Protein AF-A0A5P2QLD4-F1 (afdb_monomer)

Radius of gyration: 13.62 Å; Cα contacts (8 Å, |Δi|>4): 56; chains: 1; bounding box: 34×32×33 Å

Mean predicted aligned error: 9.69 Å

Solvent-accessible surface area (backbone atoms only — not comparable to full-atom values): 5613 Å² total; per-residue (Å²): 140,86,86,80,90,60,104,69,66,77,63,50,72,68,60,45,59,73,51,51,81,70,48,78,86,70,94,65,83,86,58,82,58,52,56,36,36,51,18,42,46,50,46,27,64,75,68,71,49,54,58,84,75,41,60,66,86,45,44,55,37,68,59,34,50,57,50,51,60,75,59,51,77,83,85,62,84,74,57,69,83,78,69,72,76,128

Secondary structure (DSSP, 8-state):
----S-SS----HHHHHHHGGGS---SSPPPTTHHHHHHHHHHHHHTT--GGGS-TTT--HHHHHHHHHHHS-S-SPPPHHHH---

Organism: NCBI:txid147645

Nearest PDB structures (foldseek):
  4wzo-assembly2_6A  TM=3.475E-01  e=6.469E+00  Thermus thermophilus HB8

InterPro domains:
  IPR025161 Insertion element IS402-like domain [PF13340] (11-70)
  IPR052909 Transposase_6_like [PTHR46637] (8-70)

Foldseek 3Di:
DDDPDDPFFFDDPVNCVVCVVLADDDPDDDDPLPRLLVSQLCVCVVVVHQLCPGDCSRPRSVSSLVRVVRRDDPPDDDDVSNVPDD

Structure (mmCIF, N/CA/C/O backbone):
data_AF-A0A5P2QLD4-F1
#
_entry.id   AF-A0A5P2QLD4-F1
#
loop_
_atom_site.group_PDB
_atom_site.id
_atom_site.type_symbol
_atom_site.label_atom_id
_atom_site.label_alt_id
_atom_site.label_comp_id
_atom_site.label_asym_id
_atom_site.label_entity_id
_atom_site.label_seq_id
_atom_site.pdbx_PDB_ins_code
_atom_site.Cartn_x
_atom_site.Cartn_y
_atom_site.Cartn_z
_atom_site.occupancy
_atom_site.B_iso_or_equiv
_atom_site.auth_seq_id
_atom_site.auth_comp_id
_ato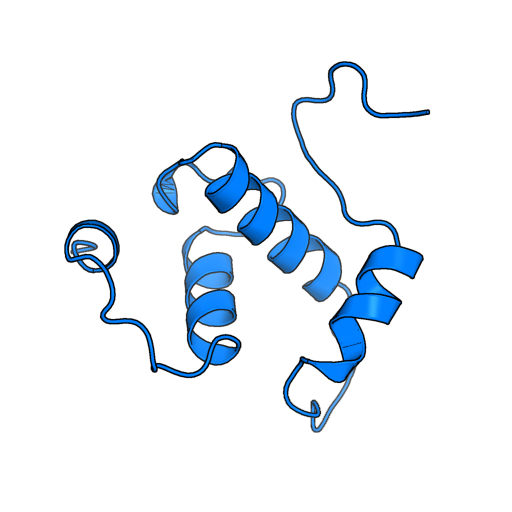m_site.auth_asym_id
_atom_site.auth_atom_id
_atom_site.pdbx_PDB_model_num
ATOM 1 N N . MET A 1 1 ? -10.079 17.647 -9.690 1.00 42.94 1 MET A N 1
ATOM 2 C CA . MET A 1 1 ? -10.750 16.331 -9.787 1.00 42.94 1 MET A CA 1
ATOM 3 C C . MET A 1 1 ? -9.709 15.255 -9.505 1.00 42.94 1 MET A C 1
ATOM 5 O O . MET A 1 1 ? -8.693 15.271 -10.174 1.00 42.94 1 MET A O 1
ATOM 9 N N . ASN A 1 2 ? -9.774 14.343 -8.542 1.00 49.00 2 ASN A N 1
ATOM 10 C CA . ASN A 1 2 ? -10.736 13.970 -7.510 1.00 49.00 2 ASN A CA 1
ATOM 11 C C . ASN A 1 2 ? -9.914 13.289 -6.407 1.00 49.00 2 ASN A C 1
ATOM 13 O O . ASN A 1 2 ? -9.022 12.517 -6.748 1.00 49.00 2 ASN A O 1
ATOM 17 N N . GLN A 1 3 ? -10.227 13.536 -5.136 1.00 47.25 3 GLN A N 1
ATOM 18 C CA . GLN A 1 3 ? -10.228 12.515 -4.074 1.00 47.25 3 GLN A CA 1
ATOM 19 C C . GLN A 1 3 ? -10.721 13.163 -2.776 1.00 47.25 3 GLN A C 1
ATOM 21 O O . GLN A 1 3 ? -9.968 13.479 -1.861 1.00 47.25 3 GLN A O 1
ATOM 26 N N . SER A 1 4 ? -12.028 13.405 -2.743 1.00 52.19 4 SER A N 1
ATOM 27 C CA . SER A 1 4 ? -12.792 13.703 -1.539 1.00 52.19 4 SER A CA 1
ATOM 28 C C . SER A 1 4 ? -12.917 12.409 -0.722 1.00 52.19 4 SER A C 1
ATOM 30 O O . SER A 1 4 ? -13.415 11.408 -1.231 1.00 52.19 4 SER A O 1
ATOM 32 N N . ASN A 1 5 ? -12.456 12.431 0.530 1.00 56.66 5 ASN A N 1
ATOM 33 C CA . ASN A 1 5 ? -12.908 11.571 1.633 1.00 56.66 5 ASN A CA 1
ATOM 34 C C . ASN A 1 5 ? -13.208 10.097 1.312 1.00 56.66 5 ASN A C 1
ATOM 36 O O . ASN A 1 5 ? -14.342 9.640 1.428 1.00 56.66 5 ASN A O 1
ATOM 40 N N . THR A 1 6 ? -12.186 9.306 0.999 1.00 51.66 6 THR A N 1
ATOM 41 C CA . THR A 1 6 ? -12.318 7.843 1.019 1.00 51.66 6 THR A CA 1
ATOM 42 C C . THR A 1 6 ? -11.229 7.270 1.914 1.00 51.66 6 THR A C 1
ATOM 44 O O . THR A 1 6 ? -10.048 7.529 1.708 1.00 51.66 6 THR A O 1
ATOM 47 N N . ARG A 1 7 ? -11.623 6.503 2.941 1.00 65.44 7 ARG A N 1
ATOM 48 C CA . ARG A 1 7 ? -10.731 5.901 3.958 1.00 65.44 7 ARG A CA 1
ATOM 49 C C . ARG A 1 7 ? -9.565 5.075 3.381 1.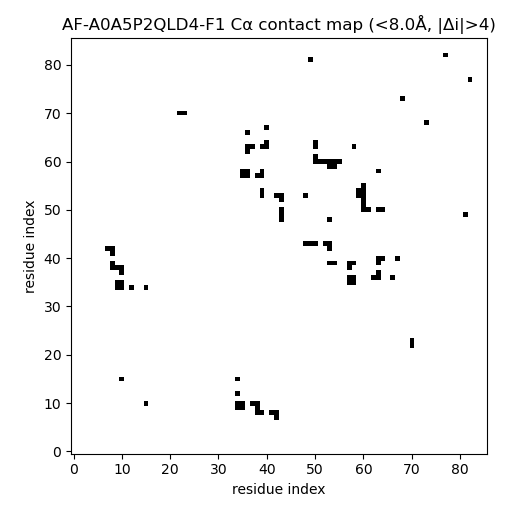00 65.44 7 ARG A C 1
ATOM 51 O O . ARG A 1 7 ? -8.624 4.783 4.117 1.00 65.44 7 ARG A O 1
ATOM 58 N N . TYR A 1 8 ? -9.611 4.720 2.094 1.00 70.06 8 TYR A N 1
ATOM 59 C CA . TYR A 1 8 ? -8.646 3.864 1.411 1.00 70.06 8 TYR A CA 1
ATOM 60 C C . TYR A 1 8 ? -8.255 4.443 0.039 1.00 70.06 8 TYR A C 1
ATOM 62 O O . TYR A 1 8 ? -9.104 4.911 -0.715 1.00 70.06 8 TYR A O 1
ATOM 70 N N . PHE A 1 9 ? -6.960 4.412 -0.273 1.00 77.00 9 PHE A N 1
ATOM 71 C CA . PHE A 1 9 ? -6.339 4.885 -1.504 1.00 77.00 9 PHE A CA 1
ATOM 72 C C . PHE A 1 9 ? -6.128 3.711 -2.462 1.00 77.00 9 PHE A C 1
ATOM 74 O O . PHE A 1 9 ? -5.433 2.767 -2.106 1.00 77.00 9 PHE A O 1
ATOM 81 N N . TRP A 1 10 ? -6.673 3.789 -3.675 1.00 82.69 10 TRP A N 1
ATOM 82 C CA . TRP A 1 10 ? -6.502 2.778 -4.721 1.00 82.69 10 TRP A CA 1
ATOM 83 C C . TRP A 1 10 ? -5.847 3.389 -5.958 1.00 82.69 10 TRP A C 1
ATOM 85 O O . TRP A 1 10 ? -6.267 4.445 -6.433 1.00 82.69 10 TRP A O 1
ATOM 95 N N . LEU A 1 11 ? -4.820 2.721 -6.483 1.00 80.12 11 LEU A N 1
ATOM 96 C CA . LEU A 1 11 ? -4.166 3.107 -7.731 1.00 80.12 11 LEU A CA 1
ATOM 97 C C . LEU A 1 11 ? -5.063 2.805 -8.933 1.00 80.12 11 LEU A C 1
ATOM 99 O O . LEU A 1 11 ? -5.542 1.681 -9.093 1.00 80.12 11 LEU A O 1
ATOM 103 N N . SER A 1 12 ? -5.216 3.788 -9.821 1.00 81.81 12 SER A N 1
ATOM 104 C CA . SER A 1 12 ? -5.804 3.554 -11.141 1.00 81.81 12 SER A CA 1
ATOM 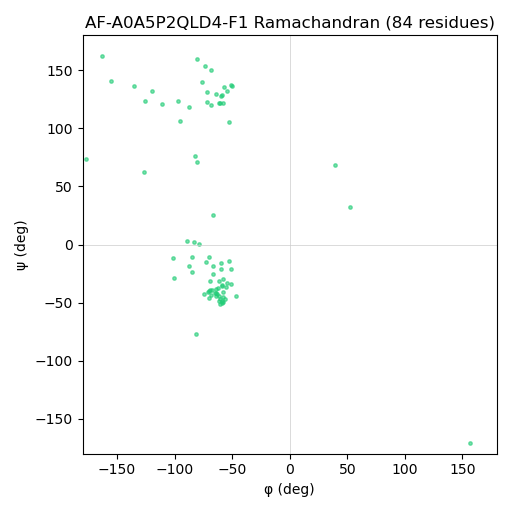105 C C . SER A 1 12 ? -4.869 2.699 -12.005 1.00 81.81 12 SER A C 1
ATOM 107 O O . SER A 1 12 ? -3.642 2.779 -11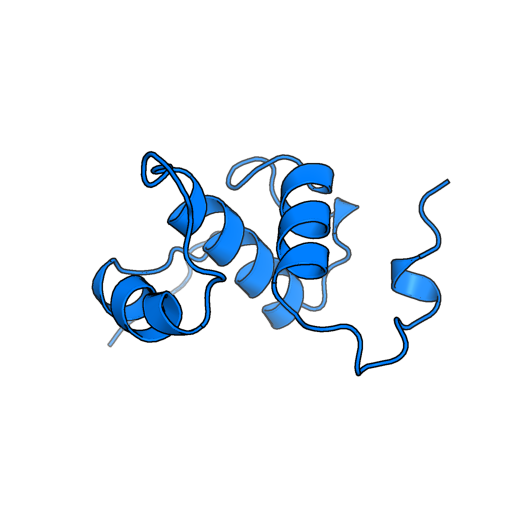.884 1.00 81.81 12 SER A O 1
ATOM 109 N N . ALA A 1 13 ? -5.439 1.916 -12.925 1.00 77.25 13 ALA A N 1
ATOM 110 C CA . ALA A 1 13 ? -4.687 1.096 -13.875 1.00 77.25 13 ALA A CA 1
ATOM 111 C C . ALA A 1 13 ? -3.670 1.920 -14.686 1.00 77.25 13 ALA A C 1
ATOM 113 O O . ALA A 1 13 ? -2.573 1.444 -14.979 1.00 77.25 13 ALA A O 1
ATOM 114 N N . GLU A 1 14 ? -3.989 3.179 -14.992 1.00 81.25 14 GLU A N 1
ATOM 115 C CA . GLU A 1 14 ? -3.081 4.064 -15.720 1.00 81.25 14 GLU A CA 1
ATOM 116 C C . GLU A 1 14 ? -1.876 4.499 -14.873 1.00 81.25 14 GLU A C 1
ATOM 118 O O . GLU A 1 14 ? -0.739 4.482 -15.346 1.00 81.25 14 GLU A O 1
ATOM 123 N N . GLN A 1 15 ? -2.098 4.816 -13.593 1.00 81.50 15 GLN A N 1
ATOM 124 C CA . GLN A 1 15 ? -1.013 5.116 -12.654 1.00 81.50 15 GLN A CA 1
ATOM 125 C C . GLN A 1 15 ? -0.125 3.888 -12.449 1.00 81.50 15 GLN A C 1
ATOM 127 O O . GLN A 1 15 ? 1.098 4.014 -12.422 1.00 81.50 15 GLN A O 1
ATOM 132 N N . MET A 1 16 ? -0.731 2.698 -12.390 1.00 78.12 16 MET A N 1
ATOM 133 C CA . MET A 1 16 ? 0.009 1.441 -12.357 1.00 78.12 16 MET A CA 1
ATOM 134 C C . MET A 1 16 ? 0.888 1.303 -13.603 1.00 78.12 16 MET A C 1
ATOM 136 O O . MET A 1 16 ? 2.082 1.055 -13.484 1.00 78.12 16 MET A O 1
ATOM 140 N N . ARG A 1 17 ? 0.349 1.536 -14.807 1.00 79.25 17 ARG A N 1
ATOM 141 C CA . ARG A 1 17 ? 1.118 1.456 -16.062 1.00 79.25 17 ARG A CA 1
ATOM 142 C C . ARG A 1 17 ? 2.354 2.356 -16.065 1.00 79.25 17 ARG A C 1
ATOM 144 O O . ARG A 1 17 ? 3.387 1.951 -16.584 1.00 79.25 17 ARG A O 1
ATOM 151 N N . ARG A 1 18 ? 2.273 3.541 -15.452 1.00 82.50 18 ARG A N 1
ATOM 152 C CA . ARG A 1 18 ? 3.419 4.459 -15.300 1.00 82.50 18 ARG A CA 1
ATOM 153 C C . ARG A 1 18 ? 4.477 3.932 -14.326 1.00 82.50 18 ARG A C 1
ATOM 155 O O . ARG A 1 18 ? 5.656 4.198 -14.515 1.00 82.50 18 ARG A O 1
ATOM 162 N N . MET A 1 19 ? 4.066 3.179 -13.306 1.00 74.38 19 MET A N 1
ATOM 163 C CA . MET A 1 19 ? 4.964 2.552 -12.326 1.00 74.38 19 MET A CA 1
ATOM 164 C C . MET A 1 19 ? 5.514 1.200 -12.803 1.00 74.38 19 MET A C 1
ATOM 166 O O . MET A 1 19 ? 6.583 0.779 -12.369 1.00 74.38 19 MET A O 1
ATOM 170 N N . GLN A 1 20 ? 4.809 0.541 -13.725 1.00 72.56 20 GLN A N 1
ATOM 171 C CA . GLN A 1 20 ? 5.150 -0.761 -14.286 1.00 72.56 20 GLN A CA 1
ATOM 172 C C . GLN A 1 20 ? 6.618 -0.931 -14.734 1.00 72.56 20 GLN A C 1
ATOM 174 O O . GLN A 1 20 ? 7.196 -1.965 -14.398 1.00 72.56 20 GLN A O 1
ATOM 179 N N . PRO A 1 21 ? 7.249 0.033 -15.441 1.00 75.50 21 PRO A N 1
ATOM 180 C CA . PRO A 1 21 ? 8.633 -0.109 -15.904 1.00 75.50 21 PRO A CA 1
ATOM 181 C C . PRO A 1 21 ? 9.681 -0.136 -14.784 1.00 75.50 21 PRO A C 1
ATOM 183 O O . PRO A 1 21 ? 10.791 -0.605 -15.018 1.00 75.50 21 PRO A O 1
ATOM 186 N N . PHE A 1 22 ? 9.352 0.334 -13.577 1.00 72.56 22 PHE A N 1
ATOM 187 C CA . PHE A 1 22 ? 10.271 0.313 -12.435 1.00 72.56 22 PHE A CA 1
ATOM 188 C C . PHE A 1 22 ? 10.254 -1.017 -11.682 1.00 72.56 22 PHE A C 1
ATOM 190 O O . PHE A 1 22 ? 11.106 -1.248 -10.824 1.00 72.56 22 PHE A O 1
ATOM 197 N N . PHE A 1 23 ? 9.294 -1.902 -11.971 1.00 66.88 23 PHE A N 1
ATOM 198 C CA . PHE A 1 23 ? 9.304 -3.218 -11.355 1.00 66.88 23 PHE A CA 1
ATOM 199 C C . PHE A 1 23 ? 10.358 -4.103 -12.008 1.00 66.88 23 PHE A C 1
ATOM 201 O O . PHE A 1 23 ? 10.481 -4.118 -13.237 1.00 66.88 23 PHE A O 1
ATOM 208 N N . PRO A 1 24 ? 11.082 -4.905 -11.207 1.00 65.12 24 PRO A N 1
ATOM 209 C CA . PRO A 1 24 ? 11.928 -5.943 -11.761 1.00 65.12 24 PRO A CA 1
ATOM 210 C C . PRO A 1 24 ? 11.080 -6.828 -12.676 1.00 65.12 24 PRO A C 1
ATOM 212 O O . PRO A 1 24 ? 9.972 -7.238 -12.314 1.00 65.12 24 PRO A O 1
ATOM 215 N N . LYS A 1 25 ? 11.600 -7.081 -13.880 1.00 63.62 25 LYS A N 1
ATOM 216 C CA . LYS A 1 25 ? 10.922 -7.825 -14.945 1.00 63.62 25 LYS A CA 1
ATOM 217 C C . LYS A 1 25 ? 10.456 -9.170 -14.381 1.00 63.62 25 LYS A C 1
ATOM 219 O O . LYS A 1 25 ? 11.267 -10.053 -14.105 1.00 63.62 25 LYS A O 1
ATOM 224 N N . MET A 1 26 ? 9.152 -9.308 -14.136 1.00 61.62 26 MET A N 1
ATOM 225 C CA . MET A 1 26 ? 8.617 -10.529 -13.543 1.00 61.62 26 MET A CA 1
ATOM 226 C C . MET A 1 26 ? 8.738 -11.669 -14.552 1.00 61.62 26 MET A C 1
ATOM 228 O O . MET A 1 26 ? 8.159 -11.624 -15.634 1.00 61.62 26 MET A O 1
ATOM 232 N N . ARG A 1 27 ? 9.479 -12.714 -14.183 1.00 57.53 27 ARG A N 1
ATOM 233 C CA . ARG A 1 27 ? 9.562 -13.967 -14.939 1.00 57.53 27 ARG A CA 1
ATOM 234 C C . ARG A 1 27 ? 8.323 -14.812 -14.594 1.00 57.53 27 ARG A C 1
ATOM 236 O O . ARG A 1 27 ? 8.412 -15.746 -13.807 1.00 57.53 27 ARG A O 1
ATOM 243 N N . GLY A 1 28 ? 7.134 -14.408 -15.060 1.00 64.56 28 GLY A N 1
ATOM 244 C CA . GLY A 1 28 ? 5.883 -15.137 -14.793 1.00 64.56 28 GLY A CA 1
ATOM 245 C C . GLY A 1 28 ? 4.593 -14.312 -14.888 1.00 64.56 28 GLY A C 1
ATOM 246 O O . GLY A 1 28 ? 4.597 -13.169 -15.336 1.00 64.56 28 GLY A O 1
ATOM 247 N N . ARG A 1 29 ? 3.472 -14.916 -14.461 1.00 56.38 29 ARG A N 1
ATOM 248 C CA . ARG A 1 29 ? 2.111 -14.353 -14.548 1.00 56.38 29 ARG A CA 1
ATOM 249 C C . ARG A 1 29 ? 1.999 -13.023 -13.775 1.00 56.38 29 ARG A C 1
ATOM 251 O O . ARG A 1 29 ? 2.336 -13.013 -12.587 1.00 56.38 29 ARG A O 1
ATOM 258 N N . PRO A 1 30 ? 1.492 -11.935 -14.389 1.00 57.16 30 PRO A N 1
ATOM 259 C CA . PRO A 1 30 ? 1.210 -10.696 -13.669 1.00 57.16 30 PRO A CA 1
ATOM 260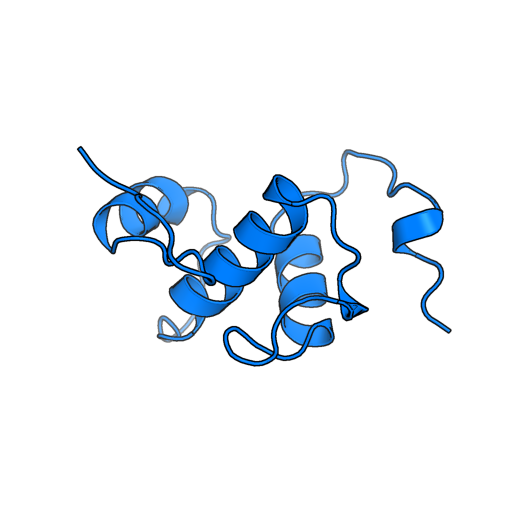 C C . PRO A 1 30 ? 0.153 -10.985 -12.600 1.00 57.16 30 PRO A C 1
ATOM 262 O O . PRO A 1 30 ? -0.918 -11.517 -12.897 1.00 57.16 30 PRO A O 1
ATOM 265 N N . ARG A 1 31 ? 0.475 -10.719 -11.332 1.00 66.12 31 ARG A N 1
ATOM 266 C CA . ARG A 1 31 ? -0.423 -11.016 -10.214 1.00 66.12 31 ARG A CA 1
ATOM 267 C C . ARG A 1 31 ? -1.350 -9.817 -10.032 1.00 66.12 31 ARG A C 1
ATOM 269 O O . ARG A 1 31 ? -0.879 -8.735 -9.702 1.0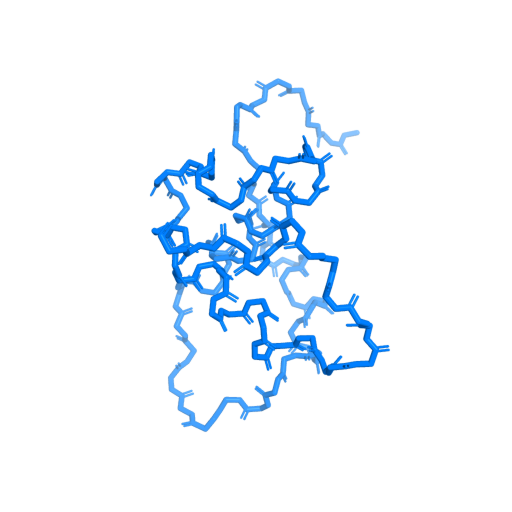0 66.12 31 ARG A O 1
ATOM 276 N N . SER A 1 32 ? -2.664 -10.001 -10.186 1.00 60.00 32 SER A N 1
ATOM 277 C CA . SER A 1 32 ? -3.668 -8.938 -9.968 1.00 60.00 32 SER A CA 1
ATOM 278 C C . SER A 1 32 ? -3.532 -8.206 -8.620 1.00 60.00 32 SER A C 1
ATOM 280 O O . SER A 1 32 ? -3.976 -7.069 -8.488 1.00 60.00 32 SER A O 1
ATOM 282 N N . ASN A 1 33 ? -2.870 -8.809 -7.627 1.00 72.31 33 ASN A N 1
ATOM 283 C CA . ASN A 1 33 ? -2.581 -8.196 -6.329 1.00 72.31 33 ASN A CA 1
ATOM 284 C C . ASN A 1 33 ? -1.534 -7.067 -6.362 1.00 72.31 33 ASN A C 1
ATOM 286 O O . ASN A 1 33 ? -1.399 -6.364 -5.366 1.00 72.31 33 ASN A O 1
ATOM 290 N N . ASP A 1 34 ? -0.799 -6.840 -7.453 1.00 76.62 34 ASP A N 1
ATOM 291 C CA . ASP A 1 34 ? 0.256 -5.814 -7.474 1.00 76.62 34 ASP A CA 1
ATOM 292 C C . ASP A 1 34 ? -0.302 -4.400 -7.276 1.00 76.62 34 ASP A C 1
ATOM 294 O O . ASP A 1 34 ? 0.232 -3.633 -6.475 1.00 76.62 34 ASP A O 1
ATOM 298 N N . CYS A 1 35 ? -1.436 -4.084 -7.912 1.00 79.38 35 CYS A N 1
ATOM 299 C CA . CYS A 1 35 ? -2.139 -2.817 -7.698 1.00 79.38 35 CYS A CA 1
ATOM 300 C C . CYS A 1 35 ? -2.529 -2.631 -6.229 1.00 79.38 35 CYS A C 1
ATOM 302 O O . CYS A 1 35 ? -2.392 -1.539 -5.681 1.00 79.38 35 CYS A O 1
ATOM 304 N N . LYS A 1 36 ? -2.992 -3.704 -5.583 1.00 84.56 36 LYS A N 1
ATOM 305 C CA . LYS A 1 36 ? -3.473 -3.717 -4.199 1.00 84.56 36 LYS A CA 1
ATOM 306 C C . LYS A 1 36 ? -2.330 -3.529 -3.201 1.00 84.56 36 LYS A C 1
ATOM 308 O O . LYS A 1 36 ? -2.408 -2.673 -2.322 1.00 84.56 36 LYS A O 1
ATOM 313 N N . VAL A 1 37 ? -1.230 -4.247 -3.408 1.00 83.12 37 VAL A N 1
ATOM 314 C CA . VAL A 1 37 ? -0.011 -4.136 -2.601 1.00 83.12 37 VAL A CA 1
ATOM 315 C C . VAL A 1 37 ? 0.615 -2.747 -2.734 1.00 83.12 37 VAL A C 1
ATOM 317 O O . VAL A 1 37 ? 0.975 -2.129 -1.735 1.00 83.12 37 VAL A O 1
ATOM 320 N N . LEU A 1 38 ? 0.701 -2.206 -3.950 1.00 83.75 38 LEU A N 1
ATOM 321 C CA . LEU A 1 38 ? 1.245 -0.864 -4.175 1.00 83.75 38 LEU A CA 1
ATOM 322 C C . LEU A 1 38 ? 0.353 0.230 -3.592 1.00 83.75 38 LEU A C 1
ATOM 324 O O . LEU A 1 38 ? 0.860 1.175 -2.990 1.00 83.75 38 LEU A O 1
ATOM 328 N N . SER A 1 39 ? -0.964 0.070 -3.707 1.00 86.31 39 SER A N 1
ATOM 329 C CA . SER A 1 39 ? -1.941 0.961 -3.076 1.00 86.31 39 SER A CA 1
ATOM 330 C C . SER A 1 39 ? -1.745 1.003 -1.556 1.00 86.31 39 SER A C 1
ATOM 332 O O . SER A 1 39 ? -1.651 2.087 -0.978 1.00 86.31 39 SER A O 1
ATOM 334 N N . GLY A 1 40 ? -1.554 -0.161 -0.923 1.00 87.50 40 GLY A N 1
ATOM 335 C CA . GLY A 1 40 ? -1.236 -0.267 0.503 1.00 87.50 40 GLY A CA 1
ATOM 336 C C . GLY A 1 40 ? 0.103 0.376 0.884 1.00 87.50 40 GLY A C 1
ATOM 337 O O . GLY A 1 40 ? 0.174 1.110 1.868 1.00 87.50 40 GLY A O 1
ATOM 338 N N . ILE A 1 41 ? 1.159 0.177 0.087 1.00 86.38 41 ILE A N 1
ATOM 339 C CA . ILE A 1 41 ? 2.474 0.806 0.307 1.00 86.38 41 ILE A CA 1
ATOM 340 C C . ILE A 1 41 ? 2.374 2.337 0.255 1.00 86.38 41 ILE A C 1
ATOM 342 O O . ILE A 1 41 ? 2.895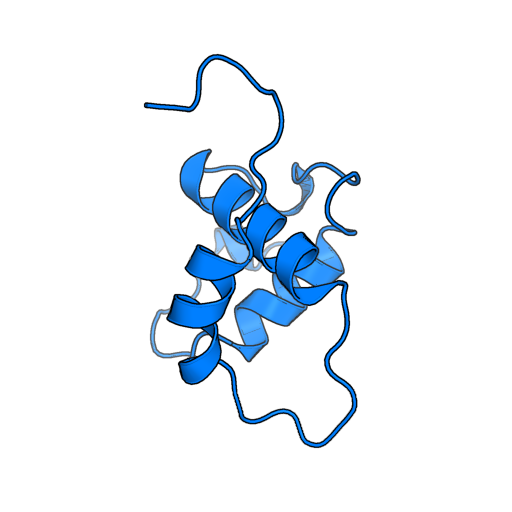 3.024 1.138 1.00 86.38 41 ILE A O 1
ATOM 346 N N . ILE A 1 42 ? 1.691 2.884 -0.754 1.00 85.06 42 ILE A N 1
ATOM 347 C CA . ILE A 1 42 ? 1.516 4.334 -0.910 1.00 85.06 42 ILE A CA 1
ATOM 348 C C . ILE A 1 42 ? 0.689 4.897 0.242 1.00 85.06 42 ILE A C 1
ATOM 350 O O . ILE A 1 42 ? 1.047 5.939 0.789 1.00 85.06 42 ILE A O 1
ATOM 354 N N . TYR A 1 43 ? -0.369 4.197 0.653 1.00 85.50 43 TYR A N 1
ATOM 355 C CA . TYR A 1 43 ? -1.196 4.592 1.788 1.00 85.50 43 TYR A CA 1
ATOM 356 C C . TYR A 1 43 ? -0.373 4.724 3.077 1.00 85.50 43 TYR A C 1
ATOM 358 O O . TYR A 1 43 ? -0.422 5.762 3.735 1.00 85.50 43 TYR A O 1
ATOM 366 N N . VAL A 1 44 ? 0.443 3.718 3.407 1.00 84.12 44 VAL A N 1
ATOM 367 C CA . VAL A 1 44 ? 1.306 3.734 4.602 1.00 84.12 44 VAL A CA 1
ATOM 368 C C . VAL A 1 44 ? 2.309 4.889 4.540 1.00 84.12 44 VAL A C 1
ATOM 370 O O . VAL A 1 44 ? 2.474 5.629 5.510 1.00 84.12 44 VAL A O 1
ATOM 373 N N . LYS A 1 45 ? 2.949 5.104 3.383 1.00 83.06 45 LYS A N 1
ATOM 374 C CA . LYS A 1 45 ? 3.947 6.172 3.208 1.00 83.06 45 LYS A CA 1
ATOM 375 C C . LYS A 1 45 ? 3.346 7.577 3.240 1.00 83.06 45 LYS A C 1
ATOM 377 O O . LYS A 1 45 ? 3.968 8.478 3.812 1.00 83.06 45 LYS A O 1
ATOM 382 N N . ARG A 1 46 ? 2.162 7.761 2.649 1.00 82.81 46 ARG A N 1
ATOM 383 C CA . ARG A 1 46 ? 1.434 9.038 2.594 1.00 82.81 46 ARG A CA 1
ATOM 384 C C . ARG A 1 46 ? 0.896 9.441 3.962 1.00 82.81 46 ARG A C 1
ATOM 386 O O . ARG A 1 46 ? 1.013 10.602 4.326 1.00 82.81 46 ARG A O 1
ATOM 393 N N . ASN A 1 47 ? 0.390 8.477 4.726 1.00 82.00 47 ASN A N 1
ATOM 394 C CA . ASN A 1 47 ? -0.163 8.711 6.059 1.00 82.00 47 ASN A CA 1
ATOM 395 C C . ASN A 1 47 ? 0.878 8.598 7.187 1.00 82.00 47 ASN A C 1
ATOM 397 O O . ASN A 1 47 ? 0.516 8.709 8.351 1.00 82.00 47 ASN A O 1
ATOM 401 N N . ARG A 1 48 ? 2.163 8.364 6.861 1.00 81.19 48 ARG A N 1
ATOM 402 C CA . ARG A 1 48 ? 3.258 8.159 7.836 1.00 81.19 48 ARG A CA 1
ATOM 403 C C . ARG A 1 48 ? 2.941 7.078 8.882 1.00 81.19 48 ARG A C 1
ATOM 405 O O . ARG A 1 48 ? 3.396 7.152 10.019 1.00 81.19 48 ARG A O 1
ATOM 412 N N . LEU A 1 49 ? 2.180 6.066 8.477 1.00 81.88 49 LEU A N 1
ATOM 413 C CA . LEU A 1 49 ? 1.764 4.972 9.346 1.00 81.88 49 LEU A CA 1
ATOM 414 C C . LEU A 1 49 ? 2.874 3.933 9.487 1.00 81.88 49 LEU A C 1
ATOM 416 O O . LEU A 1 49 ? 3.772 3.826 8.641 1.00 81.88 49 LEU A O 1
ATOM 420 N N . ARG A 1 50 ? 2.798 3.127 10.546 1.00 84.25 50 ARG A N 1
ATOM 421 C CA . ARG A 1 50 ? 3.606 1.912 10.630 1.00 84.25 50 ARG A CA 1
ATOM 422 C C . ARG A 1 50 ? 3.016 0.879 9.679 1.00 84.25 50 ARG A C 1
ATOM 424 O O . ARG A 1 50 ? 1.823 0.880 9.392 1.00 84.25 50 ARG A O 1
ATOM 431 N N . TRP A 1 51 ? 3.849 -0.045 9.209 1.00 83.50 51 TRP A N 1
ATOM 432 C CA . TRP A 1 51 ? 3.372 -1.139 8.362 1.00 83.50 51 TRP A CA 1
ATOM 433 C C . TRP A 1 51 ? 2.302 -1.985 9.066 1.00 83.50 51 TRP A C 1
ATOM 435 O O . TRP A 1 51 ? 1.360 -2.402 8.411 1.00 83.50 51 TRP A O 1
ATOM 445 N N . GLN A 1 52 ? 2.412 -2.184 10.385 1.00 81.50 52 GLN A N 1
ATOM 446 C CA . GLN A 1 52 ? 1.431 -2.915 11.204 1.00 81.50 52 GLN A CA 1
ATOM 447 C C . GLN A 1 52 ? 0.040 -2.268 11.202 1.00 81.50 52 GLN A C 1
ATOM 449 O O . GLN A 1 52 ? -0.956 -2.982 11.241 1.00 81.50 52 GLN A O 1
ATOM 454 N N . ASP A 1 53 ? -0.020 -0.941 11.084 1.00 83.44 53 ASP A N 1
ATOM 455 C CA . ASP A 1 53 ? -1.272 -0.178 11.040 1.00 83.44 53 ASP A CA 1
ATOM 456 C C . ASP A 1 53 ? -1.878 -0.149 9.626 1.00 83.44 53 ASP A C 1
ATOM 458 O O . ASP A 1 53 ? -2.894 0.506 9.381 1.00 83.44 53 ASP A O 1
ATOM 462 N N . ALA A 1 54 ? -1.245 -0.823 8.658 1.00 83.25 54 ALA A N 1
ATOM 463 C CA . ALA A 1 54 ? -1.766 -0.908 7.308 1.00 83.25 54 ALA A CA 1
ATOM 464 C C . ALA A 1 54 ? -3.106 -1.665 7.311 1.00 83.25 54 ALA A C 1
ATOM 466 O O . ALA A 1 54 ? -3.188 -2.784 7.823 1.00 83.25 54 ALA A O 1
ATOM 467 N N . PRO A 1 55 ? -4.151 -1.106 6.683 1.00 82.75 55 PRO A N 1
ATOM 468 C CA . PRO A 1 55 ? -5.431 -1.781 6.580 1.00 82.75 55 PRO A CA 1
ATOM 469 C C . PRO A 1 55 ? -5.311 -3.136 5.871 1.00 82.75 55 PRO A C 1
ATOM 471 O O . PRO A 1 55 ? -4.826 -3.210 4.738 1.00 82.75 55 PRO A O 1
ATOM 474 N N . ALA A 1 56 ? -5.849 -4.191 6.490 1.00 81.38 56 ALA A N 1
ATOM 475 C CA . ALA A 1 56 ? -5.889 -5.541 5.916 1.00 81.38 56 ALA A CA 1
ATOM 476 C C . ALA A 1 56 ? -6.661 -5.616 4.582 1.00 81.38 56 ALA A C 1
ATOM 478 O O . ALA A 1 56 ? -6.503 -6.570 3.822 1.00 81.38 56 ALA A O 1
ATOM 479 N N . VAL A 1 57 ? -7.462 -4.586 4.269 1.00 85.06 57 VAL A N 1
ATOM 480 C CA . VAL A 1 57 ? -8.157 -4.451 2.983 1.00 85.06 57 VAL A CA 1
ATOM 481 C C . VAL A 1 57 ? -7.190 -4.446 1.802 1.00 85.06 57 VAL A C 1
ATOM 483 O O . VAL A 1 57 ? -7.576 -4.913 0.737 1.00 85.06 57 VAL A O 1
ATOM 486 N N . TYR A 1 58 ? -5.949 -3.974 1.973 1.00 84.12 58 TYR A N 1
ATOM 487 C CA . TYR A 1 58 ? -4.923 -4.052 0.937 1.00 84.12 58 TYR A CA 1
ATOM 488 C C . TYR A 1 58 ? -4.293 -5.438 0.946 1.00 84.12 58 TYR A C 1
ATOM 490 O O . TYR A 1 58 ? -4.636 -6.286 0.141 1.00 84.12 58 TYR A O 1
ATOM 498 N N . ASP A 1 59 ? -3.419 -5.726 1.885 1.00 84.00 59 ASP A N 1
ATOM 499 C CA . ASP A 1 59 ? -2.820 -7.042 2.046 1.00 84.00 59 ASP A CA 1
ATOM 500 C C . ASP A 1 59 ? -2.221 -7.085 3.455 1.00 84.00 59 ASP A C 1
ATOM 502 O O . ASP A 1 59 ? -2.013 -6.024 4.059 1.00 84.00 59 ASP A O 1
ATOM 506 N N . PRO A 1 60 ? -1.920 -8.274 4.000 1.00 85.38 60 PRO A N 1
ATOM 507 C CA . PRO A 1 60 ? -1.212 -8.375 5.265 1.00 85.38 60 PRO A CA 1
ATOM 508 C C . PRO A 1 60 ? 0.053 -7.513 5.243 1.00 85.38 60 PRO A C 1
ATOM 510 O O . PRO A 1 60 ? 0.804 -7.521 4.262 1.00 85.38 60 PRO A O 1
ATOM 513 N N . TYR A 1 61 ? 0.321 -6.796 6.337 1.00 82.75 61 TYR A N 1
ATOM 514 C CA . TYR A 1 61 ? 1.444 -5.855 6.429 1.00 82.75 61 TYR A CA 1
ATOM 515 C C . TYR A 1 61 ? 2.788 -6.471 6.008 1.00 82.75 61 TYR A C 1
ATOM 517 O O . TYR A 1 61 ? 3.623 -5.812 5.389 1.00 82.75 61 TYR A O 1
ATOM 525 N N . LYS A 1 62 ? 2.973 -7.767 6.287 1.00 83.19 62 LYS A N 1
ATOM 526 C CA . LYS A 1 62 ? 4.159 -8.546 5.916 1.00 83.19 62 LYS A CA 1
ATOM 527 C C . LYS A 1 62 ? 4.344 -8.643 4.396 1.00 83.19 62 LYS A C 1
ATOM 529 O O . LYS A 1 62 ? 5.468 -8.551 3.911 1.00 83.19 62 LYS A O 1
ATOM 534 N N . THR A 1 63 ? 3.258 -8.774 3.635 1.00 83.38 63 THR A N 1
ATOM 535 C CA . THR A 1 63 ? 3.272 -8.800 2.162 1.00 83.38 63 THR A CA 1
ATOM 536 C C . THR A 1 63 ? 3.657 -7.437 1.595 1.00 83.38 63 THR A C 1
ATOM 538 O O . THR A 1 63 ? 4.494 -7.362 0.693 1.00 83.38 63 THR A O 1
ATOM 541 N N . LEU A 1 64 ? 3.102 -6.359 2.160 1.00 84.62 64 LEU A N 1
ATOM 542 C CA . LEU A 1 64 ? 3.425 -4.984 1.767 1.00 84.62 64 LEU A CA 1
ATOM 543 C C . LEU A 1 64 ? 4.911 -4.679 2.002 1.00 84.62 64 LEU A C 1
ATOM 545 O O . LEU A 1 64 ? 5.600 -4.217 1.091 1.00 84.62 64 LEU A O 1
ATOM 549 N N . TYR A 1 65 ? 5.418 -5.014 3.192 1.00 81.50 65 TYR A N 1
ATOM 550 C CA . TYR A 1 65 ? 6.822 -4.835 3.561 1.00 81.50 65 TYR A CA 1
ATOM 551 C C . TYR A 1 65 ? 7.766 -5.635 2.656 1.00 81.50 65 TYR A C 1
ATOM 553 O O . TYR A 1 65 ? 8.677 -5.061 2.061 1.00 81.50 65 TYR A O 1
ATOM 561 N N . ASN A 1 66 ? 7.515 -6.938 2.481 1.00 79.62 66 ASN A N 1
ATOM 562 C CA . ASN A 1 66 ? 8.346 -7.800 1.638 1.00 79.62 66 ASN A CA 1
ATOM 563 C C . ASN A 1 66 ? 8.400 -7.308 0.187 1.00 79.62 66 ASN A C 1
ATOM 565 O O . ASN A 1 66 ? 9.433 -7.428 -0.475 1.00 79.62 66 ASN A O 1
ATOM 569 N N . ARG A 1 67 ? 7.298 -6.746 -0.325 1.00 79.69 67 ARG A N 1
ATOM 570 C CA . ARG A 1 67 ? 7.255 -6.207 -1.686 1.00 79.69 67 ARG A CA 1
ATOM 571 C C . ARG A 1 67 ? 7.990 -4.879 -1.808 1.00 79.69 67 ARG A C 1
ATOM 573 O O . ARG A 1 67 ? 8.720 -4.698 -2.782 1.00 79.69 67 ARG A O 1
ATOM 580 N N . PHE A 1 68 ? 7.816 -3.985 -0.835 1.00 78.88 68 PHE A N 1
ATOM 581 C CA . PHE A 1 68 ? 8.544 -2.720 -0.769 1.00 78.88 68 PHE A CA 1
ATOM 582 C C . PHE A 1 68 ? 10.054 -2.966 -0.711 1.00 78.88 68 PHE A C 1
ATOM 584 O O . PHE A 1 68 ? 10.779 -2.439 -1.552 1.00 78.88 68 PHE A O 1
ATOM 591 N N . ALA A 1 69 ? 10.498 -3.840 0.198 1.00 76.00 69 ALA A N 1
ATOM 592 C CA . ALA A 1 69 ? 11.900 -4.216 0.345 1.00 76.00 69 ALA A CA 1
ATOM 593 C C . ALA A 1 69 ? 12.478 -4.752 -0.972 1.00 76.00 69 ALA A C 1
ATOM 595 O O . ALA A 1 69 ? 13.503 -4.279 -1.428 1.00 76.00 69 ALA A O 1
ATOM 596 N N . ARG A 1 70 ? 11.782 -5.663 -1.662 1.00 72.25 70 ARG A N 1
ATOM 597 C CA . ARG A 1 70 ? 12.265 -6.229 -2.936 1.00 72.25 70 ARG A CA 1
ATOM 598 C C . ARG A 1 70 ? 12.339 -5.242 -4.104 1.00 72.25 70 ARG A C 1
ATOM 600 O O . ARG A 1 70 ? 13.059 -5.518 -5.057 1.00 72.25 70 ARG A O 1
ATOM 607 N N . SER A 1 71 ? 11.541 -4.175 -4.083 1.00 64.81 71 SER A N 1
ATOM 608 C CA . SER A 1 71 ? 11.356 -3.294 -5.249 1.00 64.81 71 SER A CA 1
ATOM 609 C C . SER A 1 71 ? 12.174 -2.004 -5.158 1.00 64.81 71 SER A C 1
ATOM 611 O O . SER A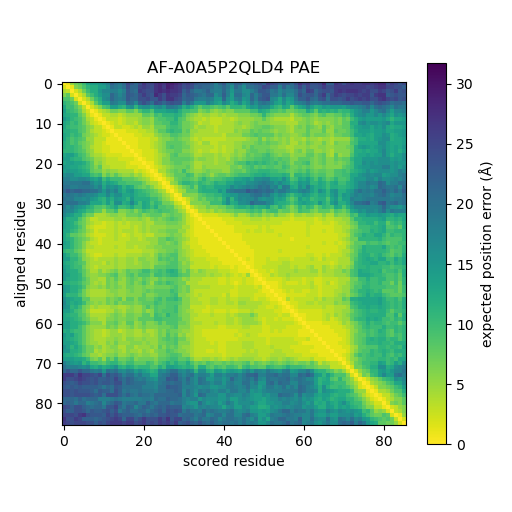 1 71 ? 12.560 -1.465 -6.188 1.00 64.81 71 SER A O 1
ATOM 613 N N . PHE A 1 72 ? 12.461 -1.510 -3.952 1.00 61.69 72 PHE A N 1
ATOM 614 C CA . PHE A 1 72 ? 13.360 -0.375 -3.752 1.00 61.69 72 PHE A CA 1
ATOM 615 C C . PHE A 1 72 ? 14.768 -0.896 -3.450 1.00 61.69 72 PHE A C 1
ATOM 617 O O . PHE A 1 72 ? 15.023 -1.406 -2.363 1.00 61.69 72 PHE A O 1
ATOM 624 N N . ASN A 1 73 ? 15.670 -0.784 -4.431 1.00 49.09 73 ASN A N 1
ATOM 625 C CA . ASN A 1 73 ? 17.088 -1.111 -4.276 1.00 49.09 73 ASN A CA 1
ATOM 626 C C . ASN A 1 73 ? 17.667 -0.409 -3.028 1.00 49.09 73 ASN A C 1
ATOM 628 O O . ASN A 1 73 ? 17.370 0.760 -2.775 1.00 49.09 73 ASN A O 1
ATOM 632 N N . TRP A 1 74 ? 18.464 -1.140 -2.249 1.00 44.47 74 TRP A N 1
ATOM 633 C CA . TRP A 1 74 ? 18.851 -0.905 -0.846 1.00 44.47 74 TRP A CA 1
ATOM 634 C C . TRP A 1 74 ? 19.728 0.339 -0.566 1.00 44.47 74 TRP A C 1
ATOM 636 O O . TRP A 1 74 ? 20.441 0.384 0.431 1.00 44.47 74 TRP A O 1
ATOM 646 N N . SER A 1 75 ? 19.692 1.382 -1.395 1.00 42.19 75 SER A N 1
ATOM 647 C CA . SER A 1 75 ? 20.558 2.565 -1.248 1.00 42.19 75 SER A CA 1
ATOM 648 C C . SER A 1 75 ? 20.104 3.573 -0.182 1.00 42.19 75 SER A C 1
ATOM 650 O O . SER A 1 75 ? 20.770 4.583 0.013 1.00 42.19 75 SER A O 1
ATOM 652 N N . THR A 1 76 ? 19.001 3.326 0.534 1.00 52.56 76 THR A N 1
ATOM 653 C CA . THR A 1 76 ? 18.629 4.122 1.718 1.00 52.56 76 THR A CA 1
ATOM 654 C C . THR A 1 76 ? 18.770 3.268 2.978 1.00 52.56 76 THR A C 1
ATOM 656 O O . THR A 1 76 ? 18.117 2.224 3.061 1.00 52.56 76 THR A O 1
ATOM 659 N N . PRO A 1 77 ? 19.600 3.667 3.966 1.00 47.66 77 PRO A N 1
ATOM 660 C CA . PRO A 1 77 ? 19.658 2.968 5.241 1.00 47.66 77 PRO A CA 1
ATOM 661 C C . PRO A 1 77 ? 18.264 2.986 5.862 1.00 47.66 77 PRO A C 1
ATOM 663 O O . PRO A 1 77 ? 17.643 4.036 6.040 1.00 47.66 77 PRO A O 1
ATOM 666 N N . ILE A 1 78 ? 17.746 1.790 6.121 1.00 53.78 78 ILE A N 1
ATOM 667 C CA . ILE A 1 78 ? 16.418 1.594 6.683 1.00 53.78 78 ILE A CA 1
ATOM 668 C C . ILE A 1 78 ? 16.399 2.288 8.051 1.00 53.78 78 ILE A C 1
ATOM 670 O O . ILE A 1 78 ? 17.206 1.926 8.911 1.00 53.78 78 ILE A O 1
ATOM 674 N N . PRO A 1 79 ? 15.500 3.256 8.297 1.00 51.53 79 PRO A N 1
ATOM 675 C CA . PRO A 1 79 ? 15.397 3.857 9.614 1.00 51.53 79 PRO A CA 1
ATOM 676 C C . PRO A 1 79 ? 15.114 2.758 10.651 1.00 51.53 79 PRO A C 1
ATOM 678 O O . PRO A 1 79 ? 14.262 1.901 10.397 1.00 51.53 79 PRO A O 1
ATOM 681 N N . PRO A 1 80 ? 15.779 2.742 11.817 1.00 51.97 80 PRO A N 1
ATOM 682 C CA . PRO A 1 80 ? 15.720 1.626 12.769 1.00 51.97 80 PRO A CA 1
ATOM 683 C C . PRO A 1 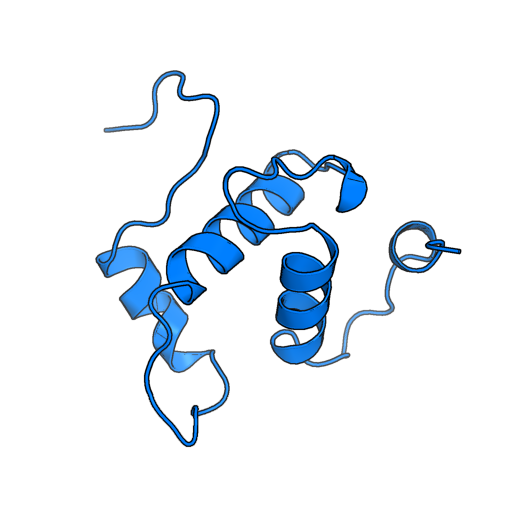80 ? 14.303 1.319 13.285 1.00 51.97 80 PRO A C 1
ATOM 685 O O . PRO A 1 80 ? 14.012 0.193 13.688 1.00 51.97 80 PRO A O 1
ATOM 688 N N . TYR A 1 81 ? 13.377 2.278 13.193 1.00 52.84 81 TYR A N 1
ATOM 689 C CA . TYR A 1 81 ? 11.959 2.074 13.500 1.00 52.84 81 TYR A CA 1
ATOM 690 C C . TYR A 1 81 ? 11.196 1.238 12.453 1.00 52.84 81 TYR A C 1
ATOM 692 O O . TYR A 1 81 ? 10.100 0.765 12.733 1.00 52.84 81 TYR A O 1
ATOM 700 N N . CYS A 1 82 ? 11.749 1.026 11.254 1.00 50.53 82 CYS A N 1
ATOM 701 C CA . CYS A 1 82 ? 11.191 0.127 10.239 1.00 50.53 82 CYS A CA 1
ATOM 702 C C . CYS A 1 82 ? 11.660 -1.333 10.397 1.00 50.53 82 CYS A C 1
ATOM 704 O O . CYS A 1 82 ? 11.006 -2.219 9.851 1.00 50.53 82 CYS A O 1
ATOM 706 N N . LEU A 1 83 ? 12.754 -1.583 11.131 1.00 51.06 83 LEU A N 1
ATOM 707 C CA . LEU A 1 83 ? 13.358 -2.912 11.335 1.00 51.06 83 LEU A CA 1
ATOM 708 C C . LEU A 1 83 ? 13.033 -3.549 12.693 1.00 51.06 83 LEU A C 1
ATOM 710 O O . LEU A 1 83 ? 13.274 -4.739 12.879 1.00 51.06 83 LEU A O 1
ATOM 714 N N . ARG A 1 84 ? 12.463 -2.802 13.644 1.00 47.41 84 ARG A N 1
ATOM 715 C CA . ARG A 1 84 ? 12.047 -3.357 14.939 1.00 47.41 84 ARG A CA 1
ATOM 716 C C . ARG A 1 84 ? 10.669 -4.026 14.810 1.00 47.41 84 ARG A C 1
ATOM 718 O O . ARG A 1 84 ? 9.655 -3.457 15.189 1.00 47.41 84 ARG A O 1
ATOM 725 N N . GLN A 1 85 ? 10.658 -5.216 14.211 1.00 56.56 85 GLN A N 1
ATOM 726 C CA . GLN A 1 85 ? 9.520 -6.143 14.128 1.00 56.56 85 GLN A CA 1
ATOM 727 C C . GLN A 1 85 ? 9.945 -7.532 14.635 1.00 56.56 85 GLN A C 1
ATOM 729 O O . GLN A 1 85 ? 9.957 -8.498 13.872 1.00 56.56 85 GLN A O 1
ATOM 734 N N . ARG A 1 86 ? 10.328 -7.616 15.914 1.00 41.62 86 ARG A N 1
ATOM 735 C CA . ARG A 1 86 ? 10.218 -8.872 16.662 1.00 41.62 86 ARG A CA 1
ATOM 736 C C . ARG A 1 86 ? 8.963 -8.796 17.513 1.00 41.62 86 ARG A C 1
ATOM 738 O O . ARG A 1 86 ? 8.721 -7.687 18.042 1.00 41.62 86 ARG A O 1
#

Sequence (86 aa):
MNQSNTRYFWLSAEQMRRMQPFFPKMRGRPRSNDCKVLSGIIYVKRNRLRWQDAPAVYDPYKTLYNRFARSFNWSTPIPPYCLRQR

pLDDT: mean 70.89, std 13.97, range [41.62, 87.5]